Protein AF-A0A660YBN2-F1 (afdb_monomer_lite)

Sequence (54 aa):
GVFSLRSPVRPNPIGLTRVRLLRRDGNVLVVQGLDALEGSPVLDIKPWIEGTEG

pLDDT: mean 93.61, std 8.2, range [55.16, 98.56]

Structure (mmCIF, N/CA/C/O backbone):
data_AF-A0A660YBN2-F1
#
_entry.id   AF-A0A660YBN2-F1
#
loop_
_atom_site.group_PDB
_atom_site.id
_atom_site.type_symbol
_atom_site.label_atom_id
_atom_site.label_alt_id
_atom_site.label_comp_id
_atom_site.label_asym_id
_atom_site.label_entity_id
_atom_site.label_seq_id
_atom_site.pdbx_PDB_ins_code
_atom_site.Cartn_x
_atom_site.Cartn_y
_atom_site.Cartn_z
_atom_site.occupancy
_atom_site.B_iso_or_equiv
_atom_site.auth_seq_id
_atom_site.auth_comp_id
_atom_site.auth_asym_id
_atom_site.auth_atom_id
_atom_site.pdbx_PDB_model_num
ATOM 1 N N . GLY A 1 1 ? 17.313 5.009 -13.147 1.00 84.62 1 GLY A N 1
ATOM 2 C CA . GLY A 1 1 ? 16.898 3.642 -13.547 1.00 84.62 1 GLY A CA 1
ATOM 3 C C . GLY A 1 1 ? 15.622 3.257 -12.817 1.00 84.62 1 GLY A C 1
ATOM 4 O O . GLY A 1 1 ? 15.130 4.079 -12.057 1.00 84.62 1 GLY A O 1
ATOM 5 N N . VAL A 1 2 ? 15.081 2.047 -13.007 1.00 91.62 2 VAL A N 1
ATOM 6 C CA . VAL A 1 2 ? 13.774 1.645 -12.427 1.00 91.62 2 VAL A CA 1
ATOM 7 C C . VAL A 1 2 ? 13.695 1.795 -10.899 1.00 91.62 2 VAL A C 1
ATOM 9 O O . VAL A 1 2 ? 12.661 2.204 -10.388 1.00 91.62 2 VAL A O 1
ATOM 12 N N . PHE A 1 3 ? 14.799 1.572 -10.177 1.00 92.19 3 PHE A N 1
ATOM 13 C CA . PHE A 1 3 ? 14.870 1.747 -8.717 1.00 92.19 3 PHE A CA 1
ATOM 14 C C . PHE A 1 3 ? 14.869 3.207 -8.250 1.00 92.19 3 PHE A C 1
ATOM 16 O O . PHE A 1 3 ? 14.619 3.481 -7.084 1.00 92.19 3 PHE A O 1
ATOM 23 N N . SER A 1 4 ? 15.132 4.151 -9.152 1.00 94.38 4 SER A N 1
ATOM 24 C CA . SER A 1 4 ? 15.057 5.590 -8.876 1.00 94.38 4 SER A CA 1
ATOM 25 C C . SER A 1 4 ? 13.643 6.148 -9.097 1.00 94.38 4 SER A C 1
ATOM 27 O O . SER A 1 4 ? 13.449 7.355 -9.013 1.00 94.38 4 SER A O 1
ATOM 29 N N . LEU A 1 5 ? 12.673 5.295 -9.450 1.00 92.75 5 LEU A N 1
ATOM 30 C CA . LEU A 1 5 ? 11.304 5.660 -9.811 1.00 92.75 5 LEU A CA 1
ATOM 31 C C . LEU A 1 5 ? 10.295 4.858 -8.984 1.00 92.75 5 LEU A C 1
ATOM 33 O O . LEU A 1 5 ? 10.590 3.775 -8.487 1.00 92.75 5 LEU A O 1
ATOM 37 N N . ARG A 1 6 ? 9.047 5.337 -8.942 1.00 89.94 6 ARG A N 1
ATOM 38 C CA . ARG A 1 6 ? 7.887 4.563 -8.466 1.00 89.94 6 ARG A CA 1
ATOM 39 C C . ARG A 1 6 ? 7.159 3.853 -9.617 1.00 89.94 6 ARG A C 1
ATOM 41 O O . ARG A 1 6 ? 5.937 3.806 -9.648 1.00 89.94 6 ARG A O 1
ATOM 48 N N . SER A 1 7 ? 7.908 3.327 -10.589 1.00 93.38 7 SER A N 1
ATOM 49 C CA . SER A 1 7 ? 7.329 2.634 -11.750 1.00 93.38 7 SER A CA 1
ATOM 50 C C . SER A 1 7 ? 6.541 1.387 -11.310 1.00 93.38 7 SER A C 1
ATOM 52 O O . SER A 1 7 ? 7.047 0.617 -10.485 1.00 93.38 7 SER A O 1
ATOM 54 N N . PRO A 1 8 ? 5.337 1.126 -11.852 1.00 91.88 8 PRO A N 1
ATOM 55 C CA . PRO A 1 8 ? 4.660 -0.157 -11.655 1.00 91.88 8 PRO A CA 1
ATOM 56 C C . PRO A 1 8 ? 5.408 -1.307 -12.352 1.00 91.88 8 PRO A C 1
ATOM 58 O O . PRO A 1 8 ? 5.377 -2.440 -11.882 1.00 91.88 8 PRO A O 1
ATOM 61 N N . VAL A 1 9 ? 6.151 -1.013 -13.426 1.00 95.38 9 VAL A N 1
ATOM 62 C CA . VAL A 1 9 ? 6.997 -1.980 -14.139 1.00 95.38 9 VAL A CA 1
ATOM 63 C C . VAL A 1 9 ? 8.343 -2.080 -13.424 1.00 95.38 9 VAL A C 1
ATOM 65 O O . VAL A 1 9 ? 9.191 -1.199 -13.575 1.00 95.38 9 VAL A O 1
ATOM 68 N N . ARG A 1 10 ? 8.522 -3.132 -12.619 1.00 96.25 10 ARG A N 1
ATOM 69 C CA . ARG A 1 10 ? 9.735 -3.441 -11.842 1.00 96.25 10 ARG A CA 1
ATOM 70 C C . ARG A 1 10 ? 9.857 -4.964 -11.642 1.00 96.25 10 ARG A C 1
ATOM 72 O O . ARG A 1 10 ? 8.835 -5.637 -11.749 1.00 96.25 10 ARG A O 1
ATOM 79 N N . PRO A 1 11 ? 11.048 -5.515 -11.320 1.00 96.56 11 PRO A N 1
ATOM 80 C CA . PRO A 1 11 ? 11.233 -6.967 -11.182 1.00 96.56 11 PRO A CA 1
ATOM 81 C C . PRO A 1 11 ? 10.259 -7.639 -10.201 1.00 96.56 11 PRO A C 1
ATOM 83 O O . PRO A 1 11 ? 9.775 -8.730 -10.474 1.00 96.56 11 PRO A O 1
ATOM 86 N N . ASN A 1 12 ? 9.927 -6.951 -9.103 1.00 96.25 12 ASN A N 1
ATOM 87 C CA . ASN A 1 12 ? 8.922 -7.375 -8.126 1.00 96.25 12 ASN A CA 1
ATOM 88 C C . ASN A 1 12 ? 7.812 -6.309 -8.060 1.00 96.25 12 ASN A C 1
ATOM 90 O O . ASN A 1 12 ? 8.038 -5.288 -7.405 1.00 96.25 12 ASN A O 1
ATOM 94 N N . PRO A 1 13 ? 6.656 -6.473 -8.735 1.00 94.94 13 PRO A N 1
ATOM 95 C CA . PRO A 1 13 ? 5.639 -5.428 -8.930 1.00 94.94 13 PRO A CA 1
ATOM 96 C C . PRO A 1 13 ? 4.788 -5.164 -7.672 1.00 94.94 13 PRO A C 1
ATOM 98 O O . PRO A 1 13 ? 3.571 -5.306 -7.670 1.00 94.94 13 PRO A O 1
ATOM 101 N N . ILE A 1 14 ? 5.444 -4.780 -6.578 1.00 96.50 14 ILE A N 1
ATOM 102 C CA . ILE A 1 14 ? 4.829 -4.534 -5.271 1.00 96.50 14 ILE A CA 1
ATOM 103 C C . ILE A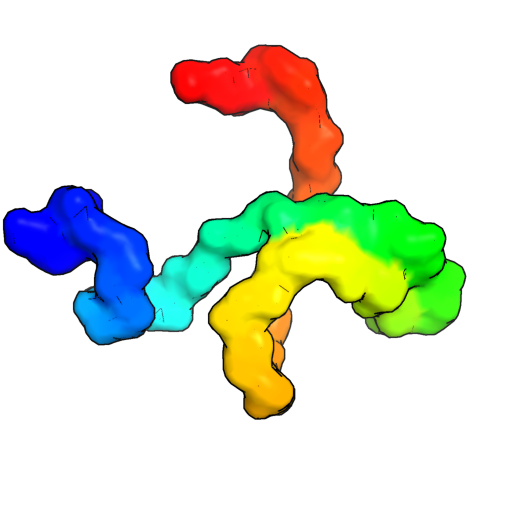 1 14 ? 4.647 -3.025 -5.077 1.00 96.50 14 ILE A C 1
ATOM 105 O O . ILE A 1 14 ? 5.624 -2.279 -4.965 1.00 96.50 14 ILE A O 1
ATOM 109 N N . GLY A 1 15 ? 3.396 -2.564 -5.056 1.00 95.38 15 GLY A N 1
ATOM 110 C CA . GLY A 1 15 ? 3.039 -1.183 -4.721 1.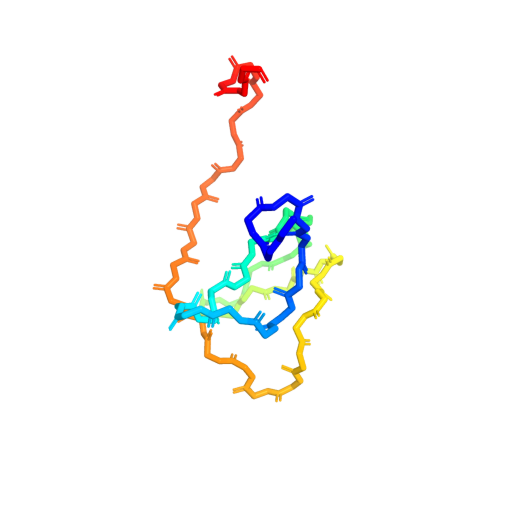00 95.38 15 GLY A CA 1
ATOM 111 C C . GLY A 1 15 ? 3.101 -0.918 -3.213 1.00 95.38 15 GLY A C 1
ATOM 112 O O . GLY A 1 15 ? 2.875 -1.824 -2.415 1.00 95.38 15 GLY A O 1
ATOM 113 N N . LEU A 1 16 ? 3.402 0.324 -2.826 1.00 95.31 16 LEU A N 1
ATOM 114 C CA . LEU A 1 16 ? 3.349 0.783 -1.437 1.00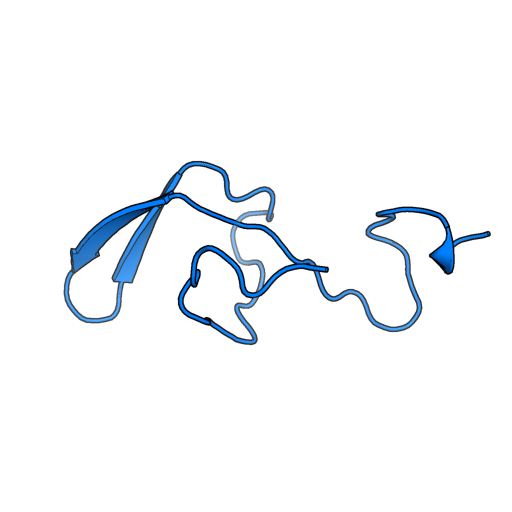 95.31 16 LEU A CA 1
ATOM 115 C C . LEU A 1 16 ? 2.641 2.132 -1.394 1.00 95.31 16 LEU A C 1
ATOM 117 O O . LEU A 1 16 ? 3.146 3.111 -1.951 1.00 95.31 16 LEU A O 1
ATOM 121 N N . THR A 1 17 ? 1.525 2.174 -0.673 1.00 95.31 17 THR A N 1
ATOM 122 C CA . THR A 1 17 ? 0.662 3.353 -0.609 1.00 95.31 17 THR A CA 1
ATOM 123 C C . THR A 1 17 ? 0.178 3.544 0.816 1.00 95.31 17 THR A C 1
ATOM 125 O O . THR A 1 17 ? -0.410 2.642 1.413 1.00 95.31 17 THR A O 1
ATOM 128 N N . ARG A 1 18 ? 0.423 4.733 1.376 1.00 95.12 18 ARG A N 1
ATOM 129 C CA . ARG A 1 18 ? -0.159 5.127 2.659 1.00 95.12 18 ARG A CA 1
ATOM 130 C C . ARG A 1 18 ? -1.586 5.592 2.416 1.00 95.12 18 ARG A C 1
ATOM 132 O O . ARG A 1 18 ? -1.807 6.550 1.681 1.00 95.12 18 ARG A O 1
ATOM 139 N N . VAL A 1 19 ? -2.532 4.952 3.087 1.00 97.31 19 VAL A N 1
ATOM 140 C CA . VAL A 1 19 ? -3.957 5.274 2.982 1.00 97.31 19 VAL A CA 1
ATOM 141 C C . VAL A 1 19 ? -4.495 5.797 4.306 1.00 97.31 19 VAL A C 1
ATOM 143 O O . VAL A 1 19 ? -3.972 5.484 5.376 1.00 97.31 19 VAL A O 1
ATOM 146 N N . ARG A 1 20 ? -5.574 6.578 4.245 1.00 97.56 20 ARG A N 1
ATOM 147 C CA . ARG A 1 20 ? -6.368 6.911 5.431 1.00 97.56 20 ARG A CA 1
ATOM 148 C C . ARG A 1 20 ? -7.434 5.839 5.625 1.00 97.56 20 ARG A C 1
ATOM 150 O O . ARG A 1 20 ? -8.268 5.646 4.744 1.00 97.56 20 ARG A O 1
ATOM 157 N N . LEU A 1 21 ? -7.434 5.178 6.781 1.00 97.88 21 LEU A N 1
ATOM 158 C CA . LEU A 1 21 ? -8.527 4.293 7.181 1.00 97.88 21 LEU A CA 1
ATOM 159 C C . LEU A 1 21 ? -9.759 5.136 7.530 1.00 97.88 21 LEU A C 1
ATOM 161 O O . LEU A 1 21 ? -9.684 6.004 8.396 1.00 97.88 21 LEU A O 1
ATOM 165 N N . LEU A 1 22 ? -10.875 4.887 6.847 1.00 98.50 22 LEU A N 1
ATOM 166 C CA . LEU A 1 22 ? -12.148 5.566 7.096 1.00 98.50 22 LEU A CA 1
ATOM 167 C C . LEU A 1 22 ? -13.050 4.738 8.013 1.00 98.50 22 LEU A C 1
ATOM 169 O O . LEU A 1 22 ? -13.650 5.277 8.938 1.00 98.50 22 LEU A O 1
ATOM 173 N N . ARG A 1 23 ? -13.151 3.428 7.755 1.00 98.56 23 ARG A N 1
ATOM 174 C CA . ARG A 1 23 ? -13.974 2.493 8.535 1.00 98.56 23 ARG A CA 1
ATOM 175 C C . ARG A 1 23 ? -13.483 1.057 8.370 1.00 98.56 23 ARG A C 1
ATOM 177 O O . ARG A 1 23 ? -12.882 0.713 7.353 1.00 98.56 23 ARG A O 1
ATOM 184 N N . ARG A 1 24 ? -13.783 0.217 9.360 1.00 98.38 24 ARG A N 1
ATOM 185 C CA . ARG A 1 24 ? -13.615 -1.236 9.305 1.00 98.38 24 ARG A CA 1
ATOM 186 C C . ARG A 1 24 ? -14.965 -1.929 9.456 1.00 98.38 24 ARG A C 1
ATOM 188 O O . ARG A 1 24 ? -15.652 -1.699 10.445 1.00 98.38 24 ARG A O 1
ATOM 195 N N . ASP A 1 25 ? -15.251 -2.846 8.539 1.00 98.31 25 ASP A N 1
ATOM 196 C CA . ASP A 1 25 ? -16.448 -3.684 8.521 1.00 98.31 25 ASP A CA 1
ATOM 197 C C . ASP A 1 25 ? -16.033 -5.155 8.490 1.00 98.31 25 ASP A C 1
ATOM 199 O O . ASP A 1 25 ? -15.816 -5.744 7.433 1.00 98.31 25 ASP A O 1
ATOM 203 N N . GLY A 1 26 ? -15.839 -5.750 9.670 1.00 98.06 26 GLY A N 1
ATOM 204 C CA . GLY A 1 26 ? -15.328 -7.118 9.781 1.00 98.06 26 GLY A CA 1
ATOM 205 C C . GLY A 1 26 ? -13.932 -7.263 9.163 1.00 98.06 26 GLY A C 1
ATOM 206 O O . GLY A 1 26 ? -12.945 -6.778 9.733 1.00 98.06 26 GLY A O 1
ATOM 207 N N . ASN A 1 27 ? -13.863 -7.949 8.019 1.00 97.56 27 ASN A N 1
ATOM 208 C CA . ASN A 1 27 ? -12.654 -8.177 7.219 1.00 97.56 27 ASN A CA 1
ATOM 209 C C . ASN A 1 27 ? -12.474 -7.173 6.064 1.00 97.56 27 ASN A C 1
ATOM 211 O O . ASN A 1 27 ? -11.521 -7.304 5.300 1.00 97.56 27 ASN A O 1
ATOM 215 N N . VAL A 1 28 ? -13.359 -6.181 5.932 1.00 98.19 28 VAL A N 1
ATOM 216 C CA . VAL A 1 28 ? -13.279 -5.132 4.909 1.00 98.19 28 VAL A CA 1
ATOM 217 C C . VAL A 1 28 ? -12.777 -3.834 5.537 1.0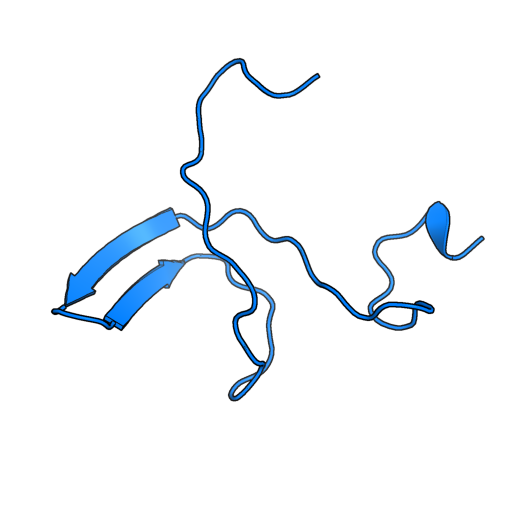0 98.19 28 VAL A C 1
ATOM 219 O O . VAL A 1 28 ? -13.274 -3.394 6.575 1.00 98.19 28 VAL A O 1
ATOM 222 N N . LEU A 1 29 ? -11.791 -3.202 4.898 1.00 98.38 29 LEU A N 1
ATOM 223 C CA . LEU A 1 29 ? -11.300 -1.874 5.265 1.00 98.38 29 LEU A CA 1
ATOM 224 C C . LEU A 1 29 ? -11.706 -0.875 4.184 1.00 98.38 29 LEU A C 1
ATOM 226 O O . LEU A 1 29 ? -11.301 -1.003 3.031 1.00 98.38 29 LEU A O 1
ATOM 230 N N . VAL A 1 30 ? -12.481 0.137 4.567 1.00 98.38 30 VAL A N 1
ATOM 231 C CA . VAL A 1 30 ? -12.813 1.265 3.694 1.00 98.38 30 VAL A CA 1
ATOM 232 C C . VAL A 1 30 ? -11.741 2.327 3.886 1.00 98.38 30 VAL A C 1
ATOM 234 O O . VAL A 1 30 ? -11.554 2.834 4.996 1.00 98.38 30 VAL A O 1
ATOM 237 N N . VAL A 1 31 ? -11.021 2.655 2.815 1.00 98.38 31 VAL A N 1
ATOM 238 C CA . VAL A 1 31 ? -9.849 3.537 2.862 1.00 98.38 31 VAL A CA 1
ATOM 239 C C . VAL A 1 31 ? -9.920 4.627 1.795 1.00 98.38 31 VAL A C 1
ATOM 241 O O . VAL A 1 31 ? -10.623 4.492 0.798 1.00 98.38 31 VAL A O 1
ATOM 244 N N . GLN A 1 32 ? -9.166 5.705 1.996 1.00 98.31 32 GLN A N 1
ATOM 245 C CA . GLN A 1 32 ? -8.994 6.788 1.029 1.00 98.31 32 GLN A CA 1
ATOM 246 C C . GLN A 1 32 ? -7.524 6.905 0.613 1.00 98.31 32 GLN A C 1
ATOM 248 O O . GLN A 1 32 ? -6.634 6.854 1.465 1.00 98.31 32 GLN A O 1
ATOM 253 N N . GLY A 1 33 ? -7.289 7.116 -0.686 1.00 96.94 33 GLY A N 1
ATOM 254 C CA . GLY A 1 33 ? -5.958 7.365 -1.251 1.00 96.94 33 GLY A CA 1
ATOM 255 C C . GLY A 1 33 ? -5.226 6.130 -1.781 1.00 96.94 33 GLY A C 1
ATOM 256 O O . GLY A 1 33 ? -4.029 6.217 -2.022 1.00 96.94 33 GLY A O 1
ATOM 257 N N . LEU A 1 34 ? -5.912 4.993 -1.948 1.00 97.00 34 LEU A N 1
ATOM 258 C CA . LEU A 1 34 ? -5.348 3.820 -2.620 1.00 97.00 34 LEU A CA 1
ATOM 259 C C . LEU A 1 34 ? -5.258 4.079 -4.134 1.00 97.00 34 LEU A C 1
ATOM 261 O O . LEU A 1 34 ? -6.233 4.510 -4.741 1.00 97.00 34 LEU A O 1
ATOM 265 N N . ASP A 1 35 ? -4.106 3.794 -4.731 1.00 95.69 35 ASP A N 1
ATOM 266 C CA . ASP A 1 35 ? -3.790 3.983 -6.156 1.00 95.69 35 ASP A CA 1
ATOM 267 C C . ASP A 1 35 ? -3.666 2.649 -6.922 1.00 95.69 35 ASP A C 1
ATOM 269 O O . ASP A 1 35 ? -3.070 2.579 -7.997 1.00 95.69 35 ASP A O 1
ATOM 273 N N . ALA A 1 36 ? -4.244 1.579 -6.372 1.00 96.38 36 ALA A N 1
ATOM 274 C CA . ALA A 1 36 ? -4.299 0.262 -6.991 1.0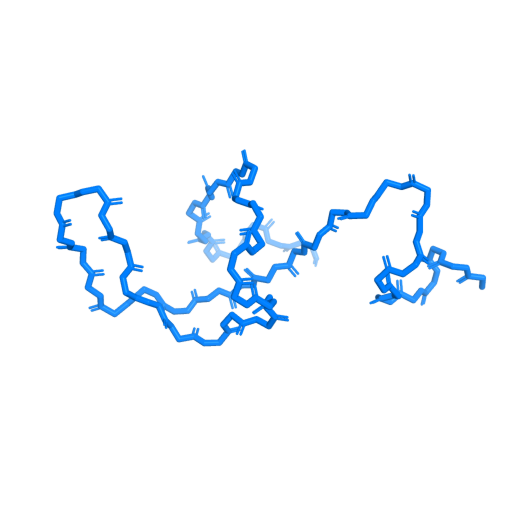0 96.38 36 ALA A CA 1
ATOM 275 C C . ALA A 1 36 ? -5.548 0.108 -7.871 1.00 96.38 36 ALA A C 1
ATOM 277 O O . ALA A 1 36 ? -6.613 0.648 -7.570 1.00 96.38 36 ALA A O 1
ATOM 278 N N . LEU A 1 37 ? -5.426 -0.676 -8.942 1.00 96.88 37 LEU A N 1
ATOM 279 C CA . LEU A 1 37 ? -6.565 -1.044 -9.784 1.00 96.88 37 LEU A CA 1
ATOM 280 C C . LEU A 1 37 ? -7.510 -1.988 -9.030 1.00 96.88 37 LEU A C 1
ATOM 282 O O . LEU A 1 37 ? -7.081 -2.749 -8.159 1.00 96.88 37 LEU A O 1
ATOM 286 N N . GLU A 1 38 ? -8.787 -1.981 -9.397 1.00 97.38 38 GLU A N 1
ATOM 287 C CA . GLU A 1 38 ? -9.759 -2.950 -8.887 1.00 97.38 38 GLU A CA 1
ATOM 288 C C . GLU A 1 38 ? -9.273 -4.395 -9.102 1.00 97.38 38 GLU A C 1
ATOM 290 O O . GLU A 1 38 ? -8.707 -4.729 -10.143 1.00 97.38 38 GLU A O 1
ATOM 295 N N . GLY A 1 39 ? -9.447 -5.245 -8.085 1.00 97.12 39 GLY A N 1
ATOM 296 C CA . GLY A 1 39 ? -8.965 -6.630 -8.097 1.00 97.12 39 GLY A CA 1
ATOM 297 C C . GLY A 1 39 ? -7.464 -6.806 -7.832 1.00 97.12 39 GLY A C 1
ATOM 298 O O . GLY A 1 39 ? -7.004 -7.946 -7.762 1.00 97.12 39 GLY A O 1
ATOM 299 N N . SER A 1 40 ? -6.695 -5.724 -7.645 1.00 97.62 40 SER A N 1
ATOM 300 C CA . SER A 1 40 ? -5.277 -5.833 -7.269 1.00 97.62 40 SER A CA 1
ATOM 301 C C . SER A 1 40 ? -5.121 -6.587 -5.938 1.00 97.62 40 SER A C 1
ATOM 303 O O . SER A 1 40 ? -5.800 -6.245 -4.965 1.00 97.62 40 SER A O 1
ATOM 305 N N . PRO A 1 41 ? -4.229 -7.592 -5.851 1.00 97.94 41 PRO A N 1
ATOM 306 C CA . PRO A 1 41 ? -4.077 -8.386 -4.640 1.00 97.94 41 PRO A CA 1
ATOM 307 C C . PRO A 1 41 ? -3.427 -7.579 -3.511 1.00 97.94 41 PRO A C 1
ATOM 309 O O . PRO A 1 41 ? -2.435 -6.877 -3.712 1.00 97.94 41 PRO A O 1
ATOM 312 N N . VAL A 1 42 ? -3.957 -7.735 -2.298 1.00 97.50 42 VAL A N 1
ATOM 313 C CA . VAL A 1 42 ? -3.347 -7.199 -1.076 1.00 97.50 42 VAL A CA 1
ATOM 314 C C . VAL A 1 42 ? -2.359 -8.225 -0.534 1.00 97.50 42 VAL A C 1
ATOM 316 O O . VAL A 1 42 ? -2.747 -9.344 -0.207 1.00 97.50 42 VAL A O 1
ATOM 319 N N . LEU A 1 43 ? -1.086 -7.841 -0.440 1.00 98.12 43 LEU A N 1
ATOM 320 C CA . LEU A 1 43 ? -0.034 -8.707 0.102 1.00 98.12 43 LEU A CA 1
ATOM 321 C C . LEU A 1 43 ? 0.147 -8.535 1.613 1.00 98.12 43 LEU A C 1
ATOM 323 O O . LEU A 1 43 ? 0.416 -9.508 2.310 1.00 98.12 43 LEU A O 1
ATOM 327 N N . ASP A 1 44 ? 0.032 -7.303 2.111 1.00 98.06 44 ASP A N 1
ATOM 328 C CA . ASP A 1 44 ? 0.353 -6.957 3.495 1.00 98.06 44 ASP A CA 1
ATOM 329 C C . ASP A 1 44 ? -0.315 -5.636 3.913 1.00 98.06 44 ASP A C 1
ATOM 331 O O . ASP A 1 44 ? -0.621 -4.786 3.074 1.00 98.06 44 ASP A O 1
ATOM 335 N N . ILE A 1 45 ? -0.538 -5.469 5.219 1.00 97.25 45 ILE A N 1
ATOM 336 C CA . ILE A 1 45 ? -1.117 -4.269 5.837 1.00 97.25 45 ILE A CA 1
ATOM 337 C C . ILE A 1 45 ? -0.340 -3.981 7.122 1.00 97.25 45 ILE A C 1
ATOM 339 O O . ILE A 1 45 ? -0.220 -4.848 7.987 1.00 97.25 45 ILE A O 1
ATOM 343 N N . LYS A 1 46 ? 0.153 -2.748 7.281 1.00 95.81 46 LYS A N 1
ATOM 344 C CA . LYS A 1 46 ? 0.882 -2.310 8.481 1.00 95.81 46 LYS A CA 1
ATOM 345 C C . LYS A 1 46 ? 0.311 -1.005 9.035 1.00 95.81 46 LYS A C 1
ATOM 347 O O . LYS A 1 46 ? -0.138 -0.170 8.246 1.00 95.81 46 LYS A O 1
ATOM 352 N N . PRO A 1 47 ? 0.306 -0.812 10.368 1.00 94.50 47 PRO A N 1
ATOM 353 C CA . PRO A 1 47 ? -0.084 0.464 10.948 1.00 94.50 47 PRO A CA 1
ATOM 354 C C . PRO A 1 47 ? 0.927 1.542 10.557 1.00 94.50 47 PRO A C 1
ATOM 356 O O . PRO A 1 47 ? 2.132 1.300 10.515 1.00 94.50 47 PRO A O 1
ATOM 359 N N . TRP A 1 48 ? 0.425 2.746 10.309 1.00 91.94 48 TRP A N 1
ATOM 360 C CA . TRP A 1 48 ? 1.267 3.925 10.198 1.00 91.94 48 TRP A CA 1
ATOM 361 C C . TRP A 1 48 ? 1.613 4.438 11.598 1.00 91.94 48 TRP A C 1
ATOM 363 O O . TRP A 1 48 ? 0.704 4.758 12.364 1.00 91.94 48 TRP A O 1
ATOM 373 N N . ILE A 1 49 ? 2.903 4.517 11.926 1.00 90.62 49 ILE A N 1
ATOM 374 C CA . ILE A 1 49 ? 3.389 5.015 13.218 1.00 90.62 49 ILE A CA 1
ATOM 375 C C . ILE A 1 49 ? 4.170 6.304 12.960 1.00 90.62 49 ILE A C 1
ATOM 377 O O . ILE A 1 49 ? 5.212 6.294 12.303 1.00 90.62 49 ILE A O 1
ATOM 381 N N . GLU A 1 50 ? 3.664 7.428 13.463 1.00 85.38 50 GLU A N 1
ATOM 382 C CA . GLU A 1 50 ? 4.352 8.714 13.336 1.00 85.38 50 GLU A CA 1
ATOM 383 C C . GLU A 1 50 ? 5.747 8.657 13.982 1.00 85.38 50 GLU A C 1
ATOM 385 O O . GLU A 1 50 ? 5.924 8.081 15.053 1.00 85.38 50 GLU A O 1
ATOM 390 N N . GLY A 1 51 ? 6.750 9.229 13.308 1.00 78.2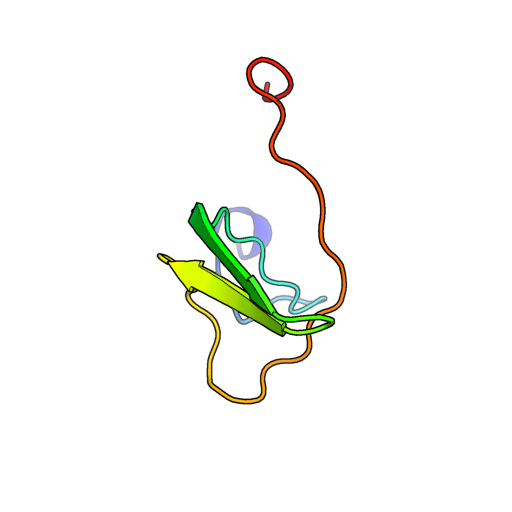5 51 GLY A N 1
ATOM 391 C CA . GLY A 1 51 ? 8.135 9.265 13.794 1.00 78.25 51 GLY A CA 1
ATOM 392 C C . GLY A 1 51 ? 8.977 8.011 13.521 1.00 78.25 51 GLY A C 1
ATOM 393 O O . GLY A 1 51 ? 10.119 7.960 13.963 1.00 78.25 51 GLY A O 1
ATOM 394 N N . THR A 1 52 ? 8.451 7.017 12.793 1.00 69.88 52 THR A N 1
ATOM 395 C CA . THR A 1 52 ? 9.226 5.832 12.355 1.00 69.88 52 THR A CA 1
ATOM 396 C C . THR A 1 52 ? 9.720 5.897 10.908 1.00 69.88 52 THR A C 1
ATOM 398 O O . THR A 1 52 ? 10.339 4.948 10.431 1.00 69.88 52 THR A O 1
ATOM 401 N N . GLU A 1 53 ? 9.498 7.012 10.213 1.00 68.12 53 GLU A N 1
ATOM 402 C CA . GLU A 1 53 ? 10.121 7.248 8.909 1.00 68.12 53 GLU A CA 1
ATOM 403 C C . GLU A 1 53 ? 11.460 7.971 9.074 1.00 68.12 53 GLU A C 1
ATOM 405 O O . GLU A 1 53 ? 11.577 8.881 9.897 1.00 68.12 53 GLU A O 1
ATOM 410 N N . GLY A 1 54 ? 12.464 7.522 8.314 1.00 55.16 54 GLY A N 1
ATOM 411 C CA . GLY A 1 54 ? 13.733 8.232 8.134 1.00 55.16 54 GLY A CA 1
ATOM 412 C C . GLY A 1 54 ? 13.611 9.415 7.186 1.00 55.16 54 GLY A C 1
ATOM 413 O O . GLY A 1 54 ? 12.675 9.416 6.354 1.00 55.16 54 GLY A O 1
#

Foldseek 3Di:
DPVVDQDCPDPDNDDDWDWAFDDDDPPDTDTPGDPDDPPDDDDDDDDDDPPPDD

Radius of gyration: 13.39 Å; chains: 1; bounding box: 33×18×28 Å

Secondary structure (DSSP, 8-state):
-GGGTT-S-SSS-------EEEEEETTEEEEE---PPTTPPP-------TT---